Protein AF-A0A3D2J4G6-F1 (afdb_monomer_lite)

Radius of gyration: 12.38 Å; chains: 1; bounding box: 34×25×29 Å

Structure (mmCIF, N/CA/C/O backbone):
data_AF-A0A3D2J4G6-F1
#
_entry.id   AF-A0A3D2J4G6-F1
#
loop_
_atom_site.group_PDB
_atom_site.id
_atom_site.type_symbol
_atom_site.label_atom_id
_atom_site.label_alt_id
_atom_site.label_comp_id
_atom_site.label_asym_id
_atom_site.label_entity_id
_atom_site.label_seq_id
_atom_site.pdbx_PDB_ins_code
_atom_site.Cartn_x
_atom_site.Cartn_y
_atom_site.Cartn_z
_atom_site.occupancy
_atom_site.B_iso_or_equiv
_atom_site.auth_seq_id
_atom_site.auth_comp_id
_atom_site.auth_asym_id
_atom_site.auth_atom_id
_atom_site.pdbx_PDB_model_num
ATOM 1 N N . TYR A 1 1 ? 3.368 -3.892 -7.505 1.00 94.69 1 TYR A N 1
ATOM 2 C CA . TYR A 1 1 ? 3.293 -4.670 -6.253 1.00 94.69 1 TYR A CA 1
ATOM 3 C C . TYR A 1 1 ? 3.015 -3.777 -5.040 1.00 94.69 1 TYR A C 1
ATOM 5 O O . TYR A 1 1 ? 1.914 -3.864 -4.494 1.00 94.69 1 TYR A O 1
ATOM 13 N N . ASP A 1 2 ? 3.951 -2.883 -4.696 1.00 96.31 2 ASP A N 1
ATOM 14 C CA . ASP A 1 2 ? 3.978 -2.080 -3.458 1.00 96.31 2 ASP A CA 1
ATOM 15 C C . ASP A 1 2 ? 2.698 -1.268 -3.217 1.00 96.31 2 ASP A C 1
ATOM 17 O O . ASP A 1 2 ? 2.020 -1.498 -2.222 1.00 96.31 2 ASP A O 1
ATOM 21 N N . ALA A 1 3 ? 2.294 -0.404 -4.157 1.00 96.50 3 ALA A N 1
ATOM 22 C CA . ALA A 1 3 ? 1.138 0.484 -3.973 1.00 96.50 3 ALA A CA 1
ATOM 23 C C . ALA A 1 3 ? -0.158 -0.264 -3.587 1.00 96.50 3 ALA A C 1
ATOM 25 O O . ALA A 1 3 ? -0.755 0.034 -2.555 1.00 96.50 3 ALA A O 1
ATOM 26 N N . LYS A 1 4 ? -0.564 -1.291 -4.354 1.00 96.31 4 LYS A N 1
ATOM 27 C CA . LYS A 1 4 ? -1.769 -2.099 -4.054 1.00 96.31 4 LYS A CA 1
ATOM 28 C C . LYS A 1 4 ? -1.624 -2.866 -2.735 1.00 96.31 4 LYS A C 1
ATOM 30 O O . LYS A 1 4 ? -2.569 -2.907 -1.952 1.00 96.31 4 LYS A O 1
ATOM 35 N N . GLY A 1 5 ? -0.463 -3.467 -2.476 1.00 97.38 5 GLY A N 1
ATOM 36 C CA . GLY A 1 5 ? -0.238 -4.254 -1.262 1.00 97.38 5 GLY A CA 1
ATOM 37 C C . GLY A 1 5 ? -0.228 -3.404 0.009 1.00 97.38 5 GLY A C 1
ATOM 38 O O . GLY A 1 5 ? -0.871 -3.769 0.992 1.00 97.38 5 GLY A O 1
ATOM 39 N N . MET A 1 6 ? 0.452 -2.258 -0.026 1.00 97.88 6 MET A N 1
ATOM 40 C CA . MET A 1 6 ? 0.556 -1.336 1.103 1.00 97.88 6 MET A CA 1
ATOM 41 C C . MET A 1 6 ? -0.751 -0.580 1.349 1.00 97.88 6 MET A C 1
ATOM 43 O O . MET A 1 6 ? -1.125 -0.412 2.505 1.00 97.88 6 MET A O 1
ATOM 47 N N . LEU A 1 7 ? -1.491 -0.186 0.304 1.00 97.81 7 LEU A N 1
ATOM 48 C CA . LEU A 1 7 ? -2.804 0.446 0.470 1.00 97.81 7 LEU A CA 1
ATOM 49 C C . LEU A 1 7 ? -3.793 -0.504 1.160 1.00 97.81 7 LEU A C 1
ATOM 51 O O . LEU A 1 7 ? -4.527 -0.096 2.057 1.00 97.81 7 LEU A O 1
ATOM 55 N N . LYS A 1 8 ? -3.779 -1.795 0.801 1.00 97.56 8 LYS A N 1
ATOM 56 C CA . LYS A 1 8 ? -4.588 -2.810 1.492 1.00 97.56 8 LYS A CA 1
ATOM 57 C C . LYS A 1 8 ? -4.201 -2.946 2.961 1.00 97.56 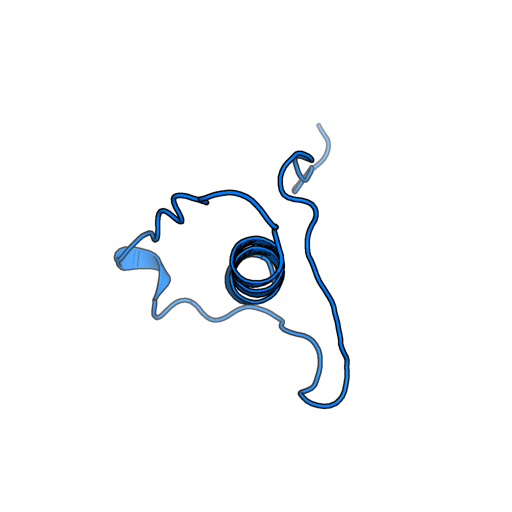8 LYS A C 1
ATOM 59 O O . LYS A 1 8 ? -5.093 -3.041 3.798 1.00 97.56 8 LYS A O 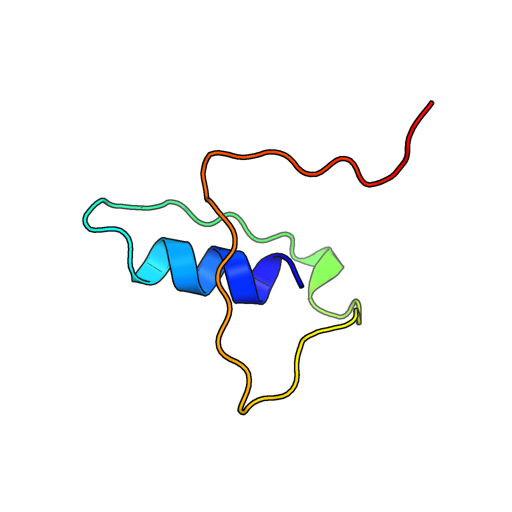1
ATOM 64 N N . SER A 1 9 ? -2.906 -2.952 3.276 1.00 98.44 9 SER A N 1
ATOM 65 C CA . SER A 1 9 ? -2.434 -2.963 4.665 1.00 98.44 9 SER A CA 1
ATOM 66 C C . SER A 1 9 ? -2.882 -1.713 5.420 1.00 98.44 9 SER A C 1
ATOM 68 O O . SER A 1 9 ? -3.411 -1.837 6.516 1.00 98.44 9 SER A O 1
ATOM 70 N N . ALA A 1 10 ? -2.757 -0.530 4.810 1.00 98.44 10 ALA A N 1
ATOM 71 C CA . ALA A 1 10 ? -3.168 0.743 5.396 1.00 98.44 10 ALA A CA 1
ATOM 72 C C . ALA A 1 10 ? -4.672 0.795 5.709 1.00 98.44 10 ALA A C 1
ATOM 74 O O . ALA A 1 10 ? -5.056 1.239 6.782 1.00 98.44 10 ALA A O 1
ATOM 75 N N . VAL A 1 11 ? -5.526 0.293 4.807 1.00 98.06 11 VAL A N 1
ATOM 76 C CA . VAL A 1 11 ? -6.986 0.220 5.022 1.00 98.06 11 VAL A CA 1
ATOM 77 C C . VAL A 1 11 ? -7.366 -0.770 6.131 1.00 98.06 11 VAL A C 1
ATOM 79 O O . VAL A 1 11 ? -8.410 -0.616 6.761 1.00 98.06 11 VAL A O 1
ATOM 82 N N . ARG A 1 12 ? -6.555 -1.810 6.351 1.00 97.75 12 ARG A N 1
ATOM 83 C CA . ARG A 1 12 ? -6.822 -2.873 7.336 1.00 97.75 12 ARG A CA 1
ATOM 84 C C . ARG A 1 12 ? -6.228 -2.596 8.710 1.00 97.75 12 ARG A C 1
ATOM 86 O O . ARG A 1 12 ? -6.600 -3.285 9.659 1.00 97.75 12 ARG A O 1
ATOM 93 N N . ASP A 1 13 ? -5.299 -1.652 8.813 1.00 98.12 13 ASP A N 1
ATOM 94 C CA . ASP A 1 13 ? -4.697 -1.295 10.089 1.00 98.12 13 ASP A CA 1
ATOM 95 C C . ASP A 1 13 ? -5.761 -0.663 11.006 1.00 98.12 13 ASP A C 1
ATOM 97 O O . ASP A 1 13 ? -6.548 0.172 10.554 1.00 98.12 13 ASP A O 1
ATOM 101 N N . PRO A 1 14 ? -5.834 -1.052 12.292 1.00 98.25 14 PRO A N 1
ATOM 102 C CA . PRO A 1 14 ? -6.783 -0.452 13.227 1.00 98.25 14 PRO A CA 1
ATOM 103 C C . PRO A 1 14 ? -6.450 1.008 13.582 1.00 98.25 14 PRO A C 1
ATOM 105 O O . PRO A 1 14 ? -7.258 1.666 14.239 1.00 98.25 14 PRO A O 1
ATOM 108 N N . ASN A 1 15 ? -5.278 1.518 13.188 1.00 98.31 15 ASN A N 1
ATOM 109 C CA . ASN A 1 15 ? -4.827 2.879 13.455 1.00 98.31 15 ASN A CA 1
ATOM 110 C C . ASN A 1 15 ? -4.872 3.753 12.189 1.00 98.31 15 ASN A C 1
ATOM 112 O O . ASN A 1 15 ? -4.828 3.243 11.071 1.00 98.31 15 ASN A O 1
ATOM 116 N N . PRO A 1 16 ? -4.896 5.091 12.331 1.00 98.25 16 PRO A N 1
ATOM 117 C CA . PRO A 1 16 ? -4.754 5.985 11.189 1.00 98.25 16 PRO A CA 1
ATOM 118 C C . PRO A 1 16 ? -3.409 5.793 10.476 1.00 98.25 16 PRO A C 1
ATOM 120 O O . PRO A 1 16 ? -2.352 5.883 11.102 1.00 98.25 16 PRO A O 1
ATOM 123 N N . VAL A 1 17 ? -3.453 5.616 9.154 1.00 98.31 17 VAL A N 1
ATOM 124 C CA . VAL A 1 17 ? -2.264 5.507 8.297 1.00 98.31 17 VAL A CA 1
ATOM 125 C C . VAL A 1 17 ? -2.263 6.640 7.274 1.00 98.31 17 VAL A C 1
ATOM 127 O O . VAL A 1 17 ? -3.212 6.799 6.508 1.00 98.31 17 VAL A O 1
ATOM 130 N N . LEU A 1 18 ? -1.183 7.426 7.244 1.00 98.12 18 LEU A N 1
ATOM 131 C CA . LEU A 1 18 ? -0.943 8.399 6.179 1.00 98.12 18 LEU A CA 1
ATOM 132 C C . LEU A 1 18 ? -0.271 7.691 4.997 1.00 98.12 18 LEU A C 1
ATOM 134 O O . LEU A 1 18 ? 0.880 7.271 5.096 1.00 98.12 18 LEU A O 1
ATOM 138 N N . PHE A 1 19 ? -0.986 7.576 3.882 1.00 97.88 19 PHE A N 1
ATOM 139 C CA . PHE A 1 19 ? -0.491 6.946 2.661 1.00 97.88 19 PHE A CA 1
ATOM 140 C C . PHE A 1 19 ? -0.053 8.020 1.659 1.00 97.88 19 PHE A C 1
ATOM 142 O O . PHE A 1 19 ? -0.887 8.746 1.122 1.00 97.88 19 PHE A O 1
ATOM 149 N N . ILE A 1 20 ? 1.257 8.171 1.452 1.00 98.06 20 ILE A N 1
ATOM 150 C CA . ILE A 1 20 ? 1.815 9.199 0.563 1.00 98.06 20 ILE A CA 1
ATOM 151 C C . ILE A 1 20 ? 2.048 8.590 -0.816 1.00 98.06 20 ILE A C 1
ATOM 153 O O . ILE A 1 20 ? 2.893 7.713 -0.987 1.00 98.06 20 ILE A O 1
ATOM 157 N N . GLU A 1 21 ? 1.318 9.092 -1.804 1.00 97.94 21 GLU A N 1
ATOM 158 C CA . GLU A 1 21 ? 1.441 8.673 -3.195 1.00 97.94 21 GLU A CA 1
ATOM 159 C C . GLU A 1 21 ? 2.348 9.622 -3.983 1.00 97.94 21 GLU A C 1
ATOM 161 O O . GLU A 1 21 ? 2.398 10.826 -3.728 1.00 97.94 21 GLU A O 1
ATOM 166 N N . HIS A 1 22 ? 3.071 9.079 -4.963 1.00 98.00 22 HIS A N 1
ATOM 167 C CA . HIS A 1 22 ? 3.938 9.862 -5.836 1.00 98.00 22 HIS A CA 1
ATOM 168 C C . HIS A 1 22 ? 3.285 10.032 -7.212 1.00 98.00 22 HIS A C 1
ATOM 170 O O . HIS A 1 22 ? 3.262 9.094 -8.007 1.00 98.00 22 HIS A O 1
ATOM 176 N N . GLU A 1 23 ? 2.834 11.247 -7.532 1.00 98.06 23 GLU A N 1
ATOM 177 C CA . GLU A 1 23 ? 2.061 11.550 -8.748 1.00 98.06 23 GLU A CA 1
ATOM 178 C C . GLU A 1 23 ? 2.723 11.052 -10.045 1.00 98.06 23 GLU A C 1
ATOM 180 O O . GLU A 1 23 ? 2.077 10.416 -10.878 1.00 98.06 23 GLU A O 1
ATOM 185 N 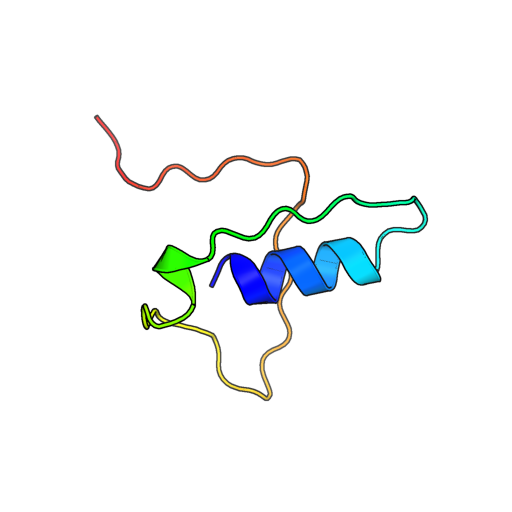N . LEU A 1 24 ? 4.039 11.257 -10.205 1.00 98.19 24 LEU A N 1
ATOM 186 C CA . LEU A 1 24 ? 4.746 10.829 -11.425 1.00 98.19 24 LEU A CA 1
ATOM 187 C C . LEU A 1 24 ? 4.750 9.303 -11.642 1.00 98.19 24 LEU A C 1
ATOM 189 O O . LEU A 1 24 ? 5.053 8.854 -12.746 1.00 98.19 24 LEU A O 1
ATOM 193 N N . LEU A 1 25 ? 4.427 8.500 -10.621 1.00 97.25 25 LEU A N 1
ATOM 194 C CA . LEU A 1 25 ? 4.387 7.040 -10.721 1.00 97.25 25 LEU A CA 1
ATOM 195 C C . LEU A 1 25 ? 3.010 6.490 -11.109 1.00 97.25 25 LEU A C 1
ATOM 197 O O . LEU A 1 25 ? 2.920 5.304 -11.412 1.00 97.25 25 LEU A O 1
ATOM 201 N N . TYR A 1 26 ? 1.953 7.307 -11.181 1.00 97.19 26 TYR A N 1
ATOM 202 C CA . TYR A 1 26 ? 0.600 6.815 -11.489 1.00 97.19 26 TYR A CA 1
ATOM 203 C C . TYR A 1 26 ? 0.487 6.098 -12.836 1.00 97.19 26 TYR A C 1
ATOM 205 O O . TYR A 1 26 ? -0.277 5.146 -12.969 1.00 97.19 26 TYR A O 1
ATOM 213 N N . ASN A 1 27 ? 1.273 6.519 -13.827 1.00 97.25 27 ASN A N 1
ATOM 214 C CA . ASN A 1 27 ? 1.266 5.914 -15.160 1.00 97.25 27 ASN A CA 1
ATOM 215 C C . ASN A 1 27 ? 2.364 4.855 -15.356 1.00 97.25 27 ASN A C 1
ATOM 217 O O . ASN A 1 27 ? 2.489 4.293 -16.447 1.00 97.25 27 ASN A O 1
ATOM 221 N N . VAL A 1 28 ? 3.171 4.576 -14.327 1.00 97.44 28 VAL A N 1
ATOM 222 C CA . VAL A 1 28 ? 4.216 3.552 -14.388 1.00 97.44 28 VAL A CA 1
ATOM 223 C C . VAL A 1 28 ? 3.587 2.189 -14.132 1.00 97.44 28 VAL A C 1
ATOM 225 O O . VAL A 1 28 ? 2.973 1.946 -13.096 1.00 97.44 28 VAL A O 1
ATOM 228 N N . LYS A 1 29 ? 3.755 1.273 -15.088 1.00 95.44 29 LYS A N 1
ATOM 229 C CA . LYS A 1 29 ? 3.278 -0.105 -14.955 1.00 95.44 29 LYS A CA 1
ATOM 230 C C . LYS A 1 29 ? 4.334 -0.958 -14.266 1.00 95.44 29 LYS A C 1
ATOM 232 O O . LYS A 1 29 ? 5.521 -0.837 -14.549 1.00 95.44 29 LYS A O 1
ATOM 237 N N . GLY A 1 30 ? 3.878 -1.854 -13.406 1.00 92.75 30 GLY A N 1
ATOM 238 C CA . GLY A 1 30 ? 4.701 -2.874 -12.777 1.00 92.75 30 GLY A CA 1
ATOM 239 C C . GLY A 1 30 ? 3.878 -4.128 -12.535 1.00 92.75 30 GLY A C 1
ATOM 240 O O . GLY A 1 30 ? 2.653 -4.106 -12.659 1.00 92.75 30 GLY A O 1
ATOM 241 N N . GLU A 1 31 ? 4.553 -5.214 -12.183 1.00 94.62 31 GLU A N 1
ATOM 242 C CA . GLU A 1 31 ? 3.882 -6.477 -11.902 1.00 94.62 31 GLU A CA 1
ATOM 243 C C . GLU A 1 31 ? 3.006 -6.371 -10.650 1.00 94.62 31 GLU A C 1
ATOM 245 O O . GLU A 1 31 ? 3.349 -5.743 -9.634 1.00 94.62 31 GLU A O 1
ATOM 250 N N . VAL A 1 32 ? 1.831 -6.975 -10.749 1.00 95.75 32 VAL A N 1
ATOM 251 C CA . VAL A 1 32 ? 0.833 -7.065 -9.693 1.00 95.75 32 VAL A CA 1
ATOM 252 C C . VAL A 1 32 ? 0.246 -8.475 -9.776 1.00 95.75 32 VAL A C 1
ATOM 254 O O . VAL A 1 32 ? -0.052 -8.904 -10.888 1.00 95.75 32 VAL A O 1
ATOM 257 N N . PRO A 1 33 ? 0.085 -9.190 -8.647 1.00 96.00 33 PRO A N 1
ATOM 258 C CA . PRO A 1 33 ? -0.604 -10.475 -8.627 1.00 96.00 33 PRO A CA 1
ATOM 259 C C . PRO A 1 33 ? -1.999 -10.390 -9.251 1.00 96.00 33 PRO A C 1
ATOM 261 O O . PRO A 1 33 ? -2.654 -9.340 -9.142 1.00 96.00 33 PRO A O 1
ATOM 264 N N . ASP A 1 34 ? -2.436 -11.504 -9.843 1.00 96.19 34 ASP A N 1
ATOM 265 C CA . ASP A 1 34 ? -3.773 -11.662 -10.418 1.00 96.19 34 ASP A CA 1
ATOM 266 C C . ASP A 1 34 ? -4.869 -11.263 -9.417 1.00 96.19 34 ASP A C 1
ATOM 268 O O . ASP A 1 34 ? -4.668 -11.217 -8.198 1.00 96.19 34 ASP A O 1
ATOM 272 N N . GLU A 1 35 ? -6.034 -10.880 -9.934 1.00 91.12 35 GLU A N 1
ATOM 273 C CA . GLU A 1 35 ? -7.092 -10.268 -9.123 1.00 91.12 35 GLU A CA 1
ATOM 274 C C 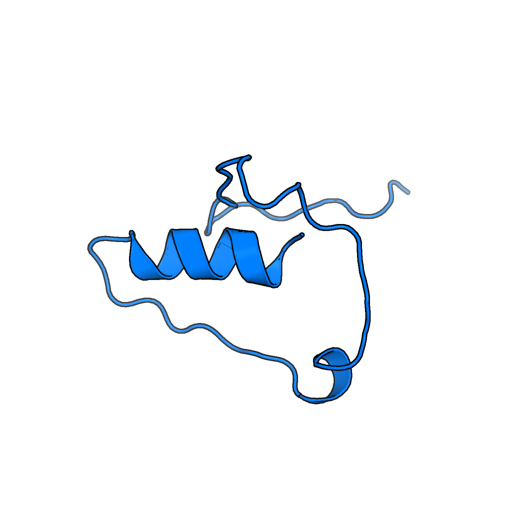. GLU A 1 35 ? -7.643 -11.188 -8.027 1.00 91.12 35 GLU A C 1
ATOM 276 O O . GLU A 1 35 ? -8.037 -10.698 -6.968 1.00 91.12 35 GLU A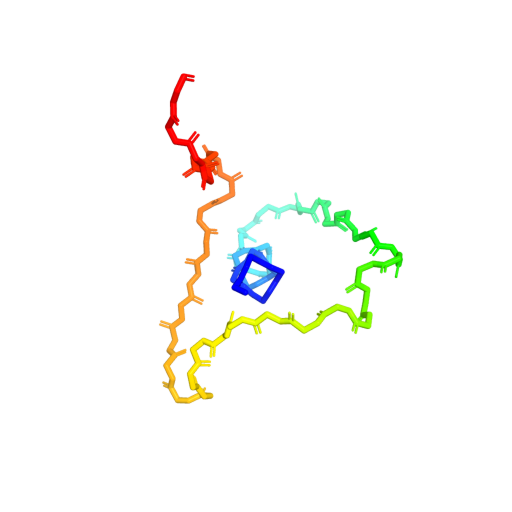 O 1
ATOM 281 N N . ASP A 1 36 ? -7.628 -12.499 -8.254 1.00 94.88 36 ASP A N 1
ATOM 282 C CA . ASP A 1 36 ? -8.040 -13.537 -7.310 1.00 94.88 36 ASP A CA 1
ATOM 283 C C . ASP A 1 36 ? -7.003 -13.798 -6.205 1.00 94.88 36 ASP A C 1
ATOM 285 O O . ASP A 1 36 ? -7.333 -14.380 -5.169 1.00 94.88 36 ASP A O 1
ATOM 289 N N . VAL A 1 37 ? -5.765 -13.323 -6.376 1.00 95.69 37 VAL A N 1
ATOM 290 C CA . VAL A 1 37 ? -4.692 -13.509 -5.399 1.00 95.69 37 VAL A CA 1
ATOM 291 C C . VAL A 1 37 ? -4.684 -12.374 -4.380 1.00 95.69 37 VAL A C 1
ATOM 293 O O . VAL A 1 37 ? -4.345 -11.212 -4.642 1.00 95.69 37 VAL A O 1
ATOM 296 N N . GLU A 1 38 ? -5.010 -12.731 -3.143 1.00 94.56 38 GLU A N 1
ATOM 297 C CA . GLU A 1 38 ? -4.961 -11.816 -2.019 1.00 94.56 38 GLU A CA 1
ATOM 298 C C . GLU A 1 38 ? -3.545 -11.687 -1.437 1.00 94.56 38 GLU A C 1
ATOM 300 O O . GLU A 1 38 ? -2.942 -12.656 -0.991 1.00 94.56 38 GLU A O 1
ATOM 305 N N . TYR A 1 39 ? -3.036 -10.453 -1.383 1.00 96.94 39 TYR A N 1
ATOM 306 C CA . TYR A 1 39 ? -1.768 -10.136 -0.725 1.00 96.94 39 TYR A CA 1
ATOM 307 C C . TYR A 1 39 ? -1.803 -8.779 -0.005 1.00 96.94 39 TYR A C 1
ATOM 309 O O . TYR A 1 39 ? -2.660 -7.930 -0.292 1.00 96.94 39 TYR A O 1
ATOM 317 N N . THR A 1 40 ? -0.865 -8.590 0.920 1.00 97.69 40 THR A N 1
ATOM 318 C CA . THR A 1 40 ? -0.593 -7.355 1.673 1.00 97.69 40 THR A CA 1
ATOM 319 C C . THR A 1 40 ? 0.915 -7.150 1.778 1.00 97.69 40 THR A C 1
ATOM 321 O O . THR A 1 40 ? 1.671 -8.114 1.686 1.00 97.69 40 THR A O 1
ATOM 324 N N . VAL A 1 41 ? 1.351 -5.910 1.996 1.00 97.88 41 VAL A N 1
ATOM 325 C CA . VAL A 1 41 ? 2.764 -5.580 2.259 1.00 97.88 41 VAL A CA 1
ATOM 326 C C . VAL A 1 41 ? 2.888 -5.028 3.683 1.00 97.88 41 VAL A C 1
ATOM 328 O O . VAL A 1 41 ? 2.108 -4.134 4.025 1.00 97.88 41 VAL A O 1
ATOM 331 N N . PRO A 1 42 ? 3.796 -5.537 4.534 1.00 97.38 42 PRO A N 1
ATOM 332 C CA . PRO A 1 42 ? 3.964 -5.026 5.894 1.00 97.38 42 PRO A CA 1
ATOM 333 C C . PRO A 1 42 ? 4.328 -3.533 5.904 1.00 97.38 42 PRO A C 1
ATOM 335 O O . PRO A 1 42 ? 5.204 -3.101 5.165 1.00 97.38 42 PRO A O 1
ATOM 338 N N . LEU A 1 43 ? 3.669 -2.733 6.752 1.00 97.00 43 LEU A N 1
ATOM 339 C CA . LEU A 1 43 ? 3.910 -1.280 6.820 1.00 97.00 43 LEU A CA 1
ATOM 340 C C . LEU A 1 43 ? 5.261 -0.911 7.459 1.00 97.00 43 LEU A C 1
ATOM 342 O O . LEU A 1 43 ? 5.765 0.183 7.229 1.00 97.00 43 LEU A O 1
ATOM 346 N N . ASN A 1 44 ? 5.842 -1.817 8.249 1.00 94.50 44 ASN A N 1
ATOM 347 C CA . ASN A 1 44 ? 7.039 -1.570 9.063 1.00 94.50 44 ASN A CA 1
ATOM 348 C C . ASN A 1 44 ? 8.274 -2.336 8.562 1.00 94.50 44 ASN A C 1
ATOM 350 O O . ASN A 1 44 ? 9.197 -2.586 9.335 1.00 94.50 44 ASN A O 1
ATOM 354 N N . GLU A 1 45 ? 8.283 -2.738 7.292 1.00 96.69 45 GLU A N 1
ATOM 355 C CA . GLU A 1 45 ? 9.369 -3.511 6.694 1.00 96.69 45 GLU A CA 1
ATOM 356 C C . GLU A 1 45 ? 9.824 -2.852 5.390 1.00 96.69 45 GLU A C 1
ATOM 358 O O . GLU A 1 45 ? 9.013 -2.523 4.526 1.00 96.69 45 GLU A O 1
ATOM 363 N N . ALA A 1 46 ? 11.131 -2.617 5.272 1.00 96.44 46 ALA A N 1
ATOM 364 C CA . ALA A 1 46 ? 11.736 -2.107 4.050 1.00 96.44 46 ALA A CA 1
ATOM 365 C C . ALA A 1 46 ? 12.035 -3.257 3.081 1.00 96.44 46 ALA A C 1
ATOM 367 O O . ALA A 1 46 ? 12.304 -4.377 3.505 1.00 96.44 46 ALA A O 1
ATOM 368 N N . ASP A 1 47 ? 12.050 -2.956 1.784 1.00 95.81 47 ASP A N 1
ATOM 369 C CA . ASP A 1 47 ? 12.355 -3.930 0.738 1.00 95.81 47 ASP A CA 1
ATOM 370 C C . ASP A 1 47 ? 13.725 -3.653 0.100 1.00 95.81 47 ASP A C 1
ATOM 372 O O . ASP A 1 47 ? 14.015 -2.530 -0.330 1.00 95.81 47 ASP A O 1
ATOM 376 N N . ILE A 1 4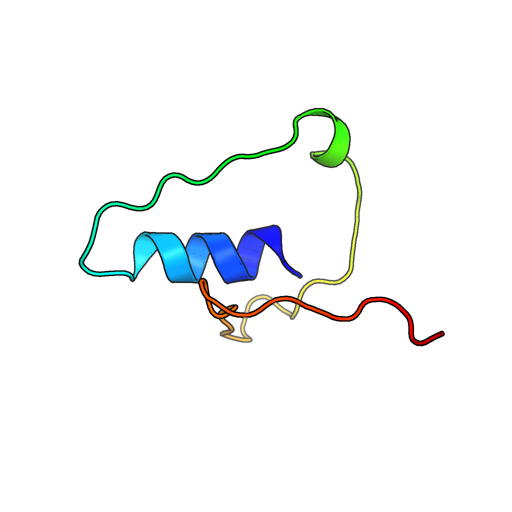8 ? 14.572 -4.682 0.015 1.00 96.94 48 ILE A N 1
ATOM 377 C CA . ILE A 1 48 ? 15.873 -4.611 -0.658 1.00 96.94 48 ILE A CA 1
ATOM 378 C C . ILE A 1 48 ? 15.645 -4.869 -2.148 1.00 96.94 48 ILE A C 1
ATOM 380 O O . ILE A 1 48 ? 15.588 -6.006 -2.604 1.00 96.94 48 ILE A O 1
ATOM 384 N N . LYS A 1 49 ? 15.566 -3.799 -2.944 1.00 94.75 49 LYS A N 1
ATOM 385 C CA . LYS A 1 49 ? 15.349 -3.925 -4.398 1.00 94.75 49 LYS A CA 1
ATOM 386 C C . LYS A 1 49 ? 16.577 -4.439 -5.166 1.00 94.75 49 LYS A C 1
ATOM 388 O O . LYS A 1 49 ? 16.435 -4.920 -6.288 1.00 94.75 49 LYS A O 1
ATOM 393 N N . ARG A 1 50 ? 17.783 -4.290 -4.606 1.00 97.25 50 ARG A N 1
ATOM 394 C CA . ARG A 1 50 ? 19.055 -4.729 -5.198 1.00 97.25 50 ARG A CA 1
ATOM 395 C C . ARG A 1 50 ? 20.123 -4.857 -4.112 1.00 97.25 50 ARG A C 1
ATOM 397 O O . ARG A 1 50 ? 20.357 -3.898 -3.386 1.00 97.25 50 ARG A O 1
ATOM 404 N N . GLU A 1 51 ? 20.790 -6.005 -4.053 1.00 95.62 51 GLU A N 1
ATOM 405 C CA . GLU A 1 51 ? 21.957 -6.216 -3.190 1.00 95.62 51 GLU A CA 1
ATOM 406 C C . GLU A 1 51 ? 23.216 -5.524 -3.744 1.00 95.62 51 GLU A C 1
ATOM 408 O O . GLU A 1 51 ? 23.376 -5.382 -4.967 1.00 95.62 51 GLU A O 1
ATOM 413 N N . GLY A 1 52 ? 24.118 -5.124 -2.841 1.00 87.44 52 GLY A N 1
ATOM 414 C CA . GLY A 1 52 ? 25.410 -4.512 -3.171 1.00 87.44 52 GLY A CA 1
ATOM 415 C C . GLY A 1 52 ? 25.908 -3.530 -2.125 1.00 87.44 52 GLY A C 1
ATOM 416 O O . GLY A 1 52 ? 25.091 -2.700 -1.672 1.00 87.44 52 GLY A O 1
#

pLDDT: mean 96.6, std 1.99, range [87.44, 98.44]

Secondary structure (DSSP, 8-state):
-HHHHHHHHHHHSSS-------GGGTT-------TT------TT----SS--

Sequence (52 aa):
YDAKGMLKSAVRDPNPVLFIEHELLYNVKGEVPDEDVEYTVPLNEADIKREG

Foldseek 3Di:
DQPVQAVVVCVPDPDHDDDDDDPVCPPPDDDDDDPPDDHHDDPPDDDDPDDD